Protein AF-A0A090Q437-F1 (afdb_monomer)

pLDDT: mean 87.54, std 10.31, range [45.28, 96.62]

Organism: NCBI:txid323273

Foldseek 3Di:
DPDPDDDDDDDDDDDDDAQDLADPDDDVVVVVCVVVPVPPDAAEADAFELVHPSVVSSVVRVCVRCVRYHYCNCVCNPPCVQAPDRRHGDPVVVVVVVVVVCVVVVD

Structure (mmCIF, N/CA/C/O backbone):
data_AF-A0A090Q437-F1
#
_entry.id   AF-A0A090Q437-F1
#
loop_
_atom_site.group_PDB
_atom_site.id
_atom_site.type_symbol
_atom_site.label_atom_id
_atom_site.label_alt_id
_atom_site.label_comp_id
_atom_site.label_asym_id
_atom_site.label_entity_id
_atom_site.label_seq_id
_atom_site.pdbx_PDB_ins_code
_atom_site.Cartn_x
_atom_site.Cartn_y
_atom_site.Cartn_z
_atom_site.occupancy
_atom_site.B_iso_or_equiv
_atom_site.auth_seq_id
_atom_site.auth_comp_id
_atom_site.auth_asym_id
_atom_site.auth_atom_id
_atom_site.pdbx_PDB_model_num
ATOM 1 N N . MET A 1 1 ? -10.197 -22.163 -17.794 1.00 45.28 1 MET A N 1
ATOM 2 C CA . MET A 1 1 ? -10.302 -20.847 -17.128 1.00 45.28 1 MET A CA 1
ATOM 3 C C . MET A 1 1 ? -9.103 -20.713 -16.203 1.00 45.28 1 MET A C 1
ATOM 5 O O . MET A 1 1 ? -8.914 -21.589 -15.373 1.00 45.28 1 MET A O 1
ATOM 9 N N . ALA A 1 2 ? -8.242 -19.720 -16.421 1.00 56.19 2 ALA A N 1
ATOM 10 C CA . ALA A 1 2 ? -7.003 -19.539 -15.666 1.00 56.19 2 ALA A CA 1
ATOM 11 C C . ALA A 1 2 ? -7.277 -18.711 -14.399 1.00 56.19 2 ALA A C 1
ATOM 13 O O . ALA A 1 2 ? -7.645 -17.551 -14.517 1.00 56.19 2 ALA A O 1
ATOM 14 N N . ASN A 1 3 ? -7.153 -19.321 -13.217 1.00 63.09 3 ASN A N 1
ATOM 15 C CA . ASN A 1 3 ? -6.905 -18.721 -11.890 1.00 63.09 3 ASN A CA 1
ATOM 16 C C . ASN A 1 3 ? -7.613 -17.396 -11.496 1.00 63.09 3 ASN A C 1
ATOM 18 O O . ASN A 1 3 ? -7.110 -16.684 -10.634 1.00 63.09 3 ASN A O 1
ATOM 22 N N . GLY A 1 4 ? -8.750 -17.033 -12.099 1.00 65.75 4 GLY A N 1
ATOM 23 C CA . GLY A 1 4 ? -9.499 -15.809 -11.774 1.00 65.75 4 GLY A CA 1
ATOM 24 C C . GLY A 1 4 ? -8.847 -14.485 -12.207 1.00 65.75 4 GLY A C 1
ATOM 25 O O . GLY A 1 4 ? -9.396 -13.429 -11.911 1.00 65.75 4 GLY A O 1
ATOM 26 N N . PHE A 1 5 ? -7.720 -14.511 -12.926 1.00 69.69 5 PHE A N 1
ATOM 27 C CA . PHE A 1 5 ? -7.021 -13.317 -13.413 1.00 69.69 5 PHE A CA 1
ATOM 28 C C . PHE A 1 5 ? -6.817 -13.395 -14.927 1.00 69.69 5 PHE A C 1
ATOM 30 O O . PHE A 1 5 ? -6.152 -14.301 -15.430 1.00 69.69 5 PHE A O 1
ATOM 37 N N . VAL A 1 6 ? -7.378 -12.426 -15.652 1.00 73.25 6 VAL A N 1
ATOM 38 C CA . VAL A 1 6 ? -7.153 -12.239 -17.090 1.00 73.25 6 VAL A CA 1
ATOM 39 C C . VAL A 1 6 ? -6.703 -10.793 -17.296 1.00 73.25 6 VAL A C 1
ATOM 41 O O . VAL A 1 6 ? -7.515 -9.885 -17.098 1.00 73.25 6 VAL A O 1
ATOM 44 N N . PRO A 1 7 ? -5.431 -10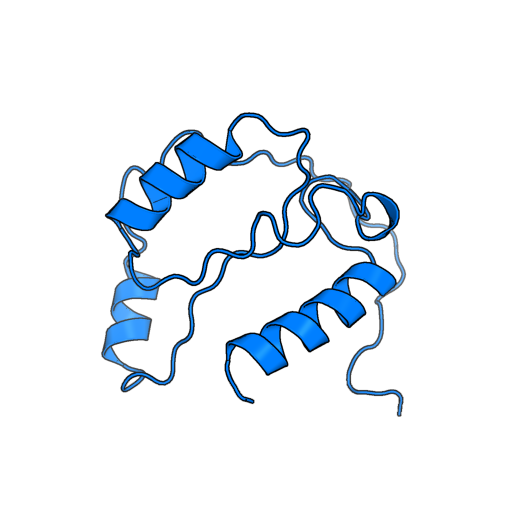.544 -17.659 1.00 69.62 7 PRO A N 1
ATOM 45 C CA . PRO A 1 7 ? -4.980 -9.192 -17.950 1.00 69.62 7 PRO A CA 1
ATOM 46 C C . PRO A 1 7 ? -5.761 -8.644 -19.149 1.00 69.62 7 PRO A C 1
ATOM 48 O O . PRO A 1 7 ? -5.950 -9.332 -20.154 1.00 69.62 7 PRO A O 1
ATOM 51 N N . ARG A 1 8 ? -6.236 -7.399 -19.046 1.00 68.75 8 ARG A N 1
ATOM 52 C CA . ARG A 1 8 ? -6.835 -6.705 -20.189 1.00 68.75 8 ARG A CA 1
ATOM 53 C C . ARG A 1 8 ? -5.723 -6.095 -21.031 1.00 68.75 8 ARG A C 1
ATOM 55 O O . ARG A 1 8 ? -4.876 -5.376 -20.512 1.00 68.75 8 ARG A O 1
ATOM 62 N N . TYR A 1 9 ? -5.758 -6.372 -22.326 1.00 68.56 9 TYR A N 1
ATOM 63 C CA . TYR A 1 9 ? -4.846 -5.794 -23.306 1.00 68.56 9 TYR A CA 1
ATOM 64 C C . TYR A 1 9 ? -5.538 -4.621 -24.010 1.00 68.56 9 TYR A C 1
ATOM 66 O O . TYR A 1 9 ? -6.727 -4.702 -24.316 1.00 68.56 9 TYR A O 1
ATOM 74 N N . GLY A 1 10 ? -4.814 -3.529 -24.254 1.00 70.50 10 GLY A N 1
ATOM 75 C CA . GLY A 1 10 ? -5.342 -2.336 -24.917 1.00 70.50 10 GLY A CA 1
ATOM 76 C C . GLY A 1 10 ? -4.443 -1.114 -24.733 1.00 70.50 10 GLY A C 1
ATOM 77 O O . GLY A 1 10 ? -3.420 -1.185 -24.056 1.00 70.50 10 GLY A O 1
ATOM 78 N N . ASN A 1 11 ? -4.841 0.011 -25.328 1.00 69.12 11 ASN A N 1
ATOM 79 C CA . ASN A 1 11 ? -4.175 1.298 -25.138 1.00 69.12 11 ASN A CA 1
ATOM 80 C C . ASN A 1 11 ? -4.827 2.024 -23.956 1.00 69.12 11 ASN A C 1
ATOM 82 O O . ASN A 1 11 ? -5.994 2.403 -24.041 1.00 69.12 11 ASN A O 1
ATOM 86 N N . SER A 1 12 ? -4.091 2.228 -22.866 1.00 67.38 12 SER A N 1
ATOM 87 C CA . SER A 1 12 ? -4.476 3.170 -21.814 1.00 67.38 12 SER A CA 1
ATOM 88 C C . SER A 1 12 ? -3.780 4.511 -22.042 1.00 67.38 12 SER A C 1
ATOM 90 O O . SER A 1 12 ? -2.666 4.573 -22.571 1.00 67.38 12 SER A O 1
ATOM 92 N N . GLN A 1 13 ? -4.423 5.608 -21.641 1.00 71.50 13 GLN A N 1
ATOM 93 C CA . GLN A 1 13 ? -3.685 6.853 -21.452 1.00 71.50 13 GLN A CA 1
ATOM 94 C C . GLN A 1 13 ? -2.772 6.667 -20.240 1.00 71.50 13 GLN A C 1
ATOM 96 O O . GLN A 1 13 ? -3.233 6.252 -19.177 1.00 71.50 13 GLN A O 1
ATOM 101 N N . ARG A 1 14 ? -1.473 6.945 -20.399 1.00 64.94 14 ARG A N 1
ATOM 102 C CA . ARG A 1 14 ? -0.550 6.981 -19.261 1.00 64.94 14 ARG A CA 1
ATOM 103 C C . ARG A 1 14 ? -0.903 8.182 -18.394 1.00 64.94 14 ARG A C 1
ATOM 105 O O . ARG A 1 14 ? -0.562 9.310 -18.734 1.00 64.94 14 ARG A O 1
ATOM 112 N N . THR A 1 15 ? -1.596 7.929 -17.295 1.00 65.44 15 THR A N 1
ATOM 113 C CA . THR A 1 15 ? -1.783 8.899 -16.221 1.00 65.44 15 THR A CA 1
ATOM 114 C C . THR A 1 15 ? -0.624 8.756 -15.249 1.00 65.44 15 THR A C 1
ATOM 116 O O . THR A 1 15 ? -0.406 7.674 -14.705 1.00 65.44 15 THR A O 1
ATOM 119 N N . PHE A 1 16 ? 0.124 9.834 -15.044 1.00 67.38 16 PHE A N 1
ATOM 120 C CA . PHE A 1 16 ? 1.133 9.899 -13.995 1.00 67.38 16 PHE A CA 1
ATOM 121 C C . PHE A 1 16 ? 0.459 10.427 -12.731 1.00 67.38 16 PHE A C 1
ATOM 123 O O . PHE A 1 16 ? -0.217 11.453 -12.776 1.00 67.38 16 PHE A O 1
ATOM 130 N N . GLY A 1 17 ? 0.598 9.689 -11.637 1.00 74.06 17 GLY A N 1
ATOM 131 C CA . GLY A 1 17 ? 0.129 10.082 -10.316 1.00 74.06 17 GLY A CA 1
ATOM 132 C C . GLY A 1 17 ? 1.259 9.902 -9.315 1.00 74.06 17 GLY A C 1
ATOM 133 O O . GLY A 1 17 ? 2.099 9.019 -9.486 1.00 74.06 17 GLY A O 1
ATOM 134 N N . GLU A 1 18 ? 1.271 10.749 -8.296 1.00 83.12 18 GLU A N 1
ATOM 135 C CA . GLU A 1 18 ? 2.217 10.699 -7.184 1.00 83.12 18 GLU A CA 1
ATOM 136 C C . GLU A 1 18 ? 1.442 10.478 -5.885 1.00 83.12 18 GLU A C 1
ATOM 138 O O . GLU A 1 18 ? 0.235 10.748 -5.811 1.00 83.12 18 GLU A O 1
ATOM 143 N N . LEU A 1 19 ? 2.122 9.974 -4.856 1.00 88.81 19 LEU A N 1
ATOM 144 C CA . LEU A 1 19 ? 1.529 9.934 -3.526 1.00 88.81 19 LEU A CA 1
ATOM 145 C C . LEU A 1 19 ? 1.287 11.370 -3.037 1.00 88.81 19 LEU A C 1
ATOM 147 O O . LEU A 1 19 ? 2.168 12.215 -3.194 1.00 88.81 19 LEU A O 1
ATOM 151 N N . PRO A 1 20 ? 0.123 11.661 -2.432 1.00 88.19 20 PRO A N 1
ATOM 152 C CA . PRO A 1 20 ? -0.121 12.969 -1.848 1.00 88.19 20 PRO A CA 1
ATOM 153 C C . PRO A 1 20 ? 0.742 13.169 -0.597 1.00 88.19 20 PRO A C 1
ATOM 155 O O . PRO A 1 20 ? 0.912 12.246 0.199 1.00 88.19 20 PRO A O 1
ATOM 158 N N . ASP A 1 21 ? 1.201 14.400 -0.374 1.00 85.00 21 ASP A N 1
ATOM 159 C CA . ASP A 1 21 ? 2.045 14.752 0.780 1.00 85.00 21 ASP A CA 1
ATOM 160 C C . ASP A 1 21 ? 1.335 14.565 2.125 1.00 85.00 21 ASP A C 1
ATOM 162 O O . ASP A 1 21 ? 1.955 14.257 3.145 1.00 85.00 21 ASP A O 1
ATOM 166 N N . PHE A 1 22 ? 0.015 14.765 2.154 1.00 86.50 22 PHE A N 1
ATOM 167 C CA . PHE A 1 22 ? -0.784 14.571 3.356 1.00 86.50 22 PHE A CA 1
ATOM 168 C C . PHE A 1 22 ? -2.254 14.296 3.043 1.00 86.50 22 PHE A C 1
ATOM 170 O O . PHE A 1 22 ? -2.794 14.691 2.011 1.00 86.50 22 PHE A O 1
ATOM 177 N N . ILE A 1 23 ? -2.922 13.656 3.999 1.00 88.19 23 ILE A N 1
ATOM 178 C CA . ILE A 1 23 ? -4.358 13.401 3.993 1.00 88.19 23 ILE A CA 1
ATOM 179 C C . ILE A 1 23 ? -5.013 14.416 4.933 1.00 88.19 23 ILE A C 1
ATOM 181 O O . ILE A 1 23 ? -4.866 14.334 6.158 1.00 88.19 23 ILE A O 1
ATOM 185 N N . SER A 1 24 ? -5.706 15.400 4.354 1.00 87.69 24 SER A N 1
ATOM 186 C CA . SER A 1 24 ? -6.348 16.496 5.094 1.00 87.69 24 SER A CA 1
ATOM 187 C C . SER A 1 24 ? -7.496 16.011 5.978 1.00 87.69 24 SER A C 1
ATOM 189 O O . SER A 1 24 ? -7.625 16.445 7.121 1.00 87.69 24 SER A O 1
ATOM 191 N N . GLN A 1 25 ? -8.297 15.083 5.462 1.00 89.94 25 GLN A N 1
ATOM 192 C CA . GLN A 1 25 ? -9.494 14.562 6.108 1.00 89.94 25 GLN A CA 1
ATOM 193 C C . GLN A 1 25 ? -9.648 13.067 5.818 1.00 89.94 25 GLN A C 1
ATOM 195 O O . GLN A 1 25 ? -9.248 12.610 4.741 1.00 89.94 25 GLN A O 1
ATOM 200 N N . PRO A 1 26 ? -10.204 12.289 6.759 1.00 88.88 26 PRO A N 1
ATOM 201 C CA . PRO A 1 26 ? -10.554 10.910 6.479 1.00 88.88 26 PRO A CA 1
ATOM 202 C C . PRO A 1 26 ? -11.680 10.854 5.433 1.00 88.88 26 PRO A C 1
ATOM 204 O O . PRO A 1 26 ? -12.417 11.812 5.219 1.00 88.88 26 PRO A O 1
ATOM 207 N N . ASN A 1 27 ? -11.795 9.715 4.768 1.00 92.50 27 ASN A N 1
ATOM 208 C CA . ASN A 1 27 ? -12.785 9.432 3.747 1.00 92.50 27 ASN A CA 1
ATOM 209 C C . ASN A 1 27 ? -14.066 8.962 4.450 1.00 92.50 27 ASN A C 1
ATOM 211 O O . ASN A 1 27 ? -14.064 7.931 5.130 1.00 92.50 27 ASN A O 1
ATOM 215 N N . GLU A 1 28 ? -15.130 9.754 4.343 1.00 93.31 28 GLU A N 1
ATOM 216 C CA . GLU A 1 28 ? -16.382 9.521 5.066 1.00 93.31 28 GLU A CA 1
ATOM 217 C C . GLU A 1 28 ? -17.057 8.219 4.620 1.00 93.31 28 GLU A C 1
ATOM 219 O O . GLU A 1 28 ? -17.547 7.464 5.463 1.00 93.31 28 GLU A O 1
ATOM 224 N N . GLU A 1 29 ? -16.983 7.889 3.330 1.00 93.31 29 GLU A N 1
ATOM 225 C CA . GLU A 1 29 ? -17.551 6.660 2.777 1.00 93.31 29 GLU A CA 1
ATOM 226 C C . GLU A 1 29 ? -16.843 5.413 3.324 1.00 93.31 29 GLU A C 1
ATOM 228 O O . GLU A 1 29 ? -17.476 4.409 3.645 1.00 93.31 29 GLU A O 1
ATOM 233 N N . LEU A 1 30 ? -15.524 5.471 3.499 1.00 91.81 30 LEU A N 1
ATOM 234 C CA . LEU A 1 30 ? -14.735 4.405 4.103 1.00 91.81 30 LEU A CA 1
ATOM 235 C C . LEU A 1 30 ? -15.074 4.234 5.584 1.00 91.81 30 LEU A C 1
ATOM 237 O O . LEU A 1 30 ? -15.175 3.102 6.064 1.00 91.81 30 LEU A O 1
ATOM 241 N N . ILE A 1 31 ? -15.293 5.331 6.312 1.00 89.56 31 ILE A N 1
ATOM 242 C CA . ILE A 1 31 ? -15.770 5.269 7.700 1.00 89.56 31 ILE A CA 1
ATOM 243 C C . ILE A 1 31 ? -17.141 4.585 7.757 1.00 89.56 31 ILE A C 1
ATOM 245 O O . ILE A 1 31 ? -17.370 3.746 8.632 1.00 89.56 31 ILE A O 1
ATOM 249 N N . GLU A 1 32 ? -18.049 4.916 6.841 1.00 91.44 32 GLU A N 1
ATOM 250 C CA . GLU A 1 32 ? -19.371 4.296 6.769 1.00 91.44 32 GLU A CA 1
ATOM 251 C C . GLU A 1 32 ? -19.287 2.804 6.418 1.00 91.44 32 GLU A C 1
ATOM 253 O O . GLU A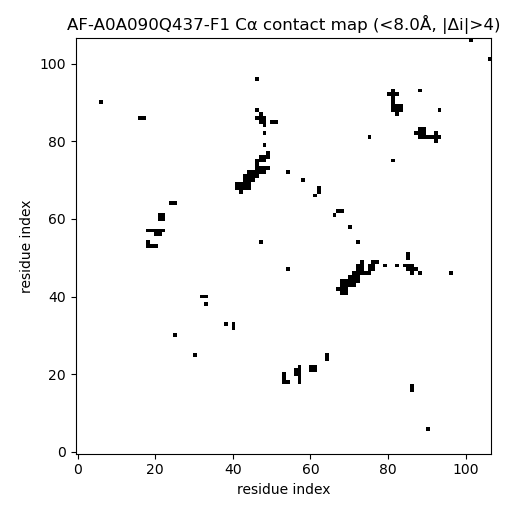 1 32 ? -19.866 1.973 7.121 1.00 91.44 32 GLU A O 1
ATOM 258 N N . MET A 1 33 ? -18.487 2.434 5.414 1.00 91.12 33 MET A N 1
ATOM 259 C CA . MET A 1 33 ? -18.232 1.031 5.078 1.00 91.12 33 MET A CA 1
ATOM 260 C C . MET A 1 33 ? -17.703 0.258 6.288 1.00 91.12 33 MET A C 1
ATOM 262 O O . MET A 1 33 ? -18.204 -0.827 6.587 1.00 91.12 33 MET A O 1
ATOM 266 N N . LYS A 1 34 ? -16.750 0.817 7.045 1.00 88.81 34 LYS A N 1
ATOM 267 C CA . LYS A 1 34 ? -16.229 0.176 8.264 1.00 88.81 34 LYS A CA 1
ATOM 268 C C . LYS A 1 34 ? -17.327 -0.107 9.290 1.00 88.81 34 LYS A C 1
ATOM 270 O O . LYS A 1 34 ? -17.336 -1.195 9.863 1.00 88.81 34 LYS A O 1
ATOM 275 N N . LYS A 1 35 ? -18.258 0.831 9.505 1.00 88.00 35 LYS A N 1
ATOM 276 C CA . LYS A 1 35 ? -19.385 0.652 10.442 1.00 88.00 35 LYS A CA 1
ATOM 277 C C . LYS A 1 35 ? -20.315 -0.485 10.017 1.00 88.00 35 LYS A C 1
ATOM 279 O O . LYS A 1 35 ? -20.801 -1.216 10.871 1.00 88.00 35 LYS A O 1
ATOM 284 N N . ASN A 1 36 ? -20.516 -0.655 8.712 1.00 89.44 36 ASN A N 1
ATOM 285 C CA . ASN A 1 36 ? -21.484 -1.607 8.163 1.00 89.44 36 ASN A CA 1
ATOM 286 C C . ASN A 1 36 ? -20.929 -3.025 7.941 1.00 89.44 36 ASN A C 1
ATOM 288 O O . ASN A 1 36 ? -21.693 -3.928 7.611 1.00 89.44 36 ASN A O 1
ATOM 292 N N . THR A 1 37 ? -19.619 -3.248 8.101 1.00 87.31 37 THR A N 1
ATOM 293 C CA . THR A 1 37 ? -18.967 -4.492 7.638 1.00 87.31 37 THR A CA 1
ATOM 294 C C . THR A 1 37 ? -18.583 -5.467 8.767 1.00 87.31 37 THR A C 1
ATOM 296 O O . THR A 1 37 ? -17.890 -6.443 8.504 1.00 87.31 37 THR A O 1
ATOM 299 N N . GLU A 1 38 ? -19.023 -5.257 10.017 1.00 77.06 38 GLU A N 1
ATOM 300 C CA . GLU A 1 38 ? -18.807 -6.175 11.166 1.00 77.06 38 GLU A CA 1
ATOM 301 C C . GLU A 1 38 ? -17.385 -6.794 11.235 1.00 77.06 38 GLU A C 1
ATOM 303 O O . GLU A 1 38 ? -17.220 -8.007 11.361 1.00 77.06 38 GLU A O 1
ATOM 308 N N . ASN A 1 39 ? -16.333 -5.975 11.112 1.00 69.00 39 ASN A N 1
ATOM 309 C CA . ASN A 1 39 ? -14.918 -6.402 11.113 1.00 69.00 39 ASN A CA 1
ATOM 310 C C . ASN A 1 39 ? -14.469 -7.314 9.947 1.00 69.00 39 ASN A C 1
ATOM 312 O O . ASN A 1 39 ? -13.395 -7.907 10.015 1.00 69.00 39 ASN A O 1
ATOM 316 N N . LYS A 1 40 ? -15.234 -7.405 8.853 1.00 83.44 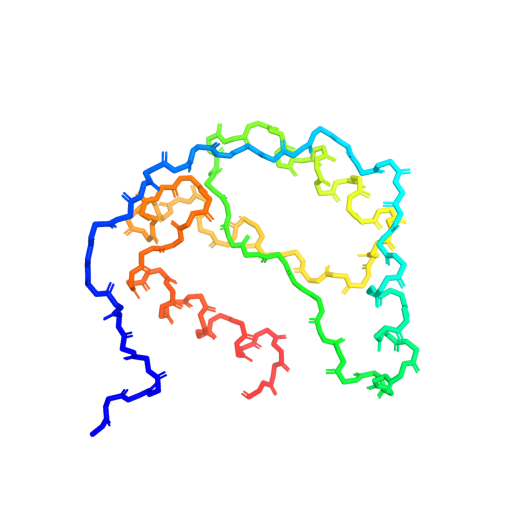40 LYS A N 1
ATOM 317 C CA . LYS 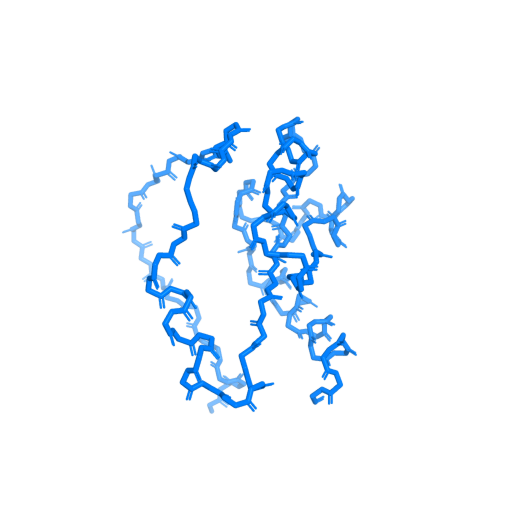A 1 40 ? -14.844 -8.140 7.630 1.00 83.44 40 LYS A CA 1
ATOM 318 C C . LYS A 1 40 ? -14.088 -7.276 6.614 1.00 83.44 40 LYS A C 1
ATOM 320 O O . LYS A 1 40 ? -13.672 -7.781 5.574 1.00 83.44 40 LYS A O 1
ATOM 325 N N . LEU A 1 41 ? -13.925 -5.979 6.887 1.00 90.44 41 LEU A N 1
ATOM 326 C CA . LEU A 1 41 ? -13.213 -5.057 6.007 1.00 90.44 41 LEU A CA 1
ATOM 327 C C . LEU A 1 41 ? -11.729 -5.021 6.373 1.00 90.44 41 LEU A C 1
ATOM 329 O O . LEU A 1 41 ? -11.365 -4.623 7.477 1.00 90.44 41 LEU A O 1
ATOM 333 N N . VAL A 1 42 ? -10.883 -5.401 5.420 1.00 91.50 42 VAL A N 1
ATOM 334 C CA . VAL A 1 42 ? -9.427 -5.332 5.547 1.00 91.50 42 VAL A CA 1
ATOM 335 C C . VAL A 1 42 ? -8.914 -4.154 4.736 1.00 91.50 42 VAL A C 1
ATOM 337 O O . VAL A 1 42 ? -9.148 -4.081 3.530 1.00 91.50 42 VAL A O 1
ATOM 340 N N . LEU A 1 43 ? -8.173 -3.262 5.391 1.00 93.75 43 LEU A N 1
ATOM 341 C CA . LEU A 1 43 ? -7.455 -2.175 4.733 1.00 93.75 43 LEU A CA 1
ATOM 342 C C . LEU A 1 43 ? -5.982 -2.545 4.608 1.00 93.75 43 LEU A C 1
ATOM 344 O O . LEU A 1 43 ? -5.379 -3.047 5.557 1.00 93.75 43 LEU A O 1
ATOM 348 N N . PHE A 1 44 ? -5.407 -2.312 3.434 1.00 95.44 44 PHE A N 1
ATOM 349 C CA . PHE A 1 44 ? -3.988 -2.519 3.184 1.00 95.44 44 PHE A CA 1
ATOM 350 C C . PHE A 1 44 ? -3.475 -1.526 2.141 1.00 95.44 44 PHE A C 1
ATOM 352 O O . PHE A 1 44 ? -4.234 -1.060 1.290 1.00 95.44 44 PHE A O 1
ATOM 359 N N . THR A 1 45 ? -2.175 -1.241 2.170 1.00 95.31 45 THR A N 1
ATOM 360 C CA . THR A 1 45 ? -1.494 -0.538 1.075 1.00 95.31 45 THR A CA 1
ATOM 361 C C . THR A 1 45 ? -0.863 -1.542 0.120 1.00 95.31 45 THR A C 1
ATOM 363 O O . THR A 1 45 ? -0.323 -2.561 0.544 1.00 95.31 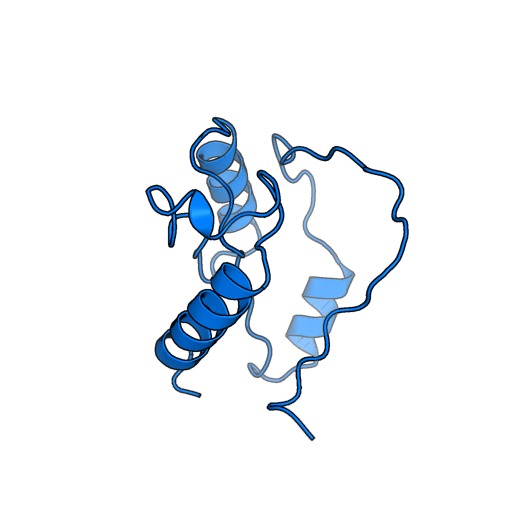45 THR A O 1
ATOM 366 N N . ALA A 1 46 ? -0.947 -1.283 -1.184 1.00 94.75 46 ALA A N 1
ATOM 367 C CA . ALA A 1 46 ? -0.202 -2.055 -2.174 1.00 94.75 46 ALA A CA 1
ATOM 368 C C . ALA A 1 46 ? 1.283 -1.632 -2.178 1.00 94.75 46 ALA A C 1
ATOM 370 O O . ALA A 1 46 ? 1.594 -0.520 -1.736 1.00 94.75 46 ALA A O 1
ATOM 371 N N . PRO A 1 47 ? 2.203 -2.476 -2.685 1.00 95.94 47 PRO A N 1
ATOM 372 C CA . PRO A 1 47 ? 3.601 -2.105 -2.833 1.00 95.94 47 PRO A CA 1
ATOM 373 C C . PRO A 1 47 ? 3.727 -0.890 -3.746 1.00 95.94 47 PRO A C 1
ATOM 375 O O . PRO A 1 47 ? 3.068 -0.814 -4.782 1.00 95.94 47 PRO A O 1
ATOM 378 N N . TYR A 1 48 ? 4.604 0.031 -3.369 1.00 94.69 48 TYR A N 1
ATOM 379 C CA . TYR A 1 48 ? 4.880 1.253 -4.113 1.00 94.69 48 TYR A CA 1
ATOM 380 C C . TYR A 1 48 ? 6.392 1.421 -4.211 1.00 94.69 48 TYR A C 1
ATOM 382 O O . TYR A 1 48 ? 7.103 1.136 -3.243 1.00 94.69 48 TYR A O 1
ATOM 390 N N . CYS A 1 49 ? 6.898 1.835 -5.371 1.00 89.50 49 CYS A N 1
ATOM 391 C CA . CYS A 1 49 ? 8.326 1.745 -5.647 1.00 89.50 49 CYS A CA 1
ATOM 392 C C . CYS A 1 49 ? 9.179 2.571 -4.673 1.00 89.50 49 CYS A C 1
ATOM 394 O O . CYS A 1 49 ? 8.840 3.695 -4.314 1.00 89.50 49 CYS A O 1
ATOM 396 N N . SER A 1 50 ? 10.345 2.045 -4.298 1.00 91.75 50 SER A N 1
ATOM 397 C CA . SER A 1 50 ? 11.230 2.647 -3.289 1.00 91.75 50 SER A CA 1
ATOM 398 C C . SER A 1 50 ? 11.863 3.983 -3.677 1.00 91.75 50 SER A C 1
ATOM 400 O O . SER A 1 50 ? 12.453 4.649 -2.829 1.00 91.75 50 SER A O 1
ATOM 402 N N . LYS A 1 51 ? 11.731 4.388 -4.945 1.00 87.81 51 LYS A N 1
ATOM 403 C CA . LYS A 1 51 ? 12.277 5.647 -5.467 1.00 87.81 51 LYS A CA 1
ATOM 404 C C . LYS A 1 51 ? 11.472 6.873 -5.043 1.00 87.81 51 LYS A C 1
ATOM 406 O O . LYS A 1 51 ? 12.008 7.974 -5.096 1.00 87.81 51 LYS A O 1
ATOM 411 N N . ASP A 1 52 ? 10.214 6.692 -4.655 1.00 86.75 52 ASP A N 1
ATOM 412 C CA . ASP A 1 52 ? 9.379 7.790 -4.184 1.00 86.75 52 ASP A CA 1
ATOM 413 C C . ASP A 1 52 ? 9.712 8.113 -2.725 1.00 86.75 52 ASP A C 1
ATOM 415 O O . ASP A 1 52 ? 9.588 7.279 -1.820 1.00 86.75 52 ASP A O 1
ATOM 419 N N . THR A 1 53 ? 10.177 9.337 -2.501 1.00 86.81 53 THR A N 1
ATOM 420 C CA . THR A 1 53 ? 10.606 9.814 -1.186 1.00 86.81 53 THR A CA 1
ATOM 421 C C . THR A 1 53 ? 9.434 10.128 -0.258 1.00 86.81 53 THR A C 1
ATOM 423 O O . THR A 1 53 ? 9.625 10.142 0.957 1.00 86.81 53 THR A O 1
ATOM 426 N N . ASN A 1 54 ? 8.226 10.320 -0.798 1.00 91.94 54 ASN A N 1
ATOM 427 C CA . ASN A 1 54 ? 7.033 10.722 -0.053 1.00 91.94 54 ASN A CA 1
ATOM 428 C C . ASN A 1 54 ? 6.364 9.560 0.698 1.00 91.94 54 ASN A C 1
ATOM 430 O O . ASN A 1 54 ? 5.513 9.760 1.559 1.00 91.94 54 ASN A O 1
ATOM 434 N N . ARG A 1 55 ? 6.772 8.312 0.434 1.00 92.88 55 ARG A N 1
ATOM 435 C CA . ARG A 1 55 ? 6.178 7.105 1.043 1.00 92.88 55 ARG A CA 1
ATOM 436 C C . ARG A 1 55 ? 6.093 7.178 2.565 1.00 92.88 55 ARG A C 1
ATOM 438 O O . ARG A 1 55 ? 5.088 6.783 3.150 1.00 92.88 55 ARG A O 1
ATOM 445 N N . LYS A 1 56 ? 7.149 7.673 3.219 1.00 92.12 56 LYS A N 1
ATOM 446 C CA . LYS A 1 56 ? 7.209 7.755 4.687 1.00 92.12 56 LYS A CA 1
ATOM 447 C C . LYS A 1 56 ? 6.209 8.766 5.239 1.00 92.12 56 LYS A C 1
ATOM 449 O O . LYS A 1 56 ? 5.508 8.451 6.202 1.00 92.12 56 LYS A O 1
ATOM 454 N N . ASP A 1 57 ? 6.137 9.943 4.632 1.00 93.31 57 ASP A N 1
ATOM 455 C CA . ASP A 1 57 ? 5.254 11.019 5.079 1.00 93.31 57 ASP A CA 1
ATOM 456 C C . ASP A 1 57 ? 3.792 10.694 4.768 1.00 93.31 57 ASP A C 1
ATOM 458 O O . ASP A 1 57 ? 2.940 10.788 5.660 1.00 93.31 57 ASP A O 1
ATOM 462 N N . PHE A 1 58 ? 3.525 10.144 3.581 1.00 93.56 58 PHE A N 1
ATOM 463 C CA . PHE A 1 58 ? 2.225 9.586 3.229 1.00 93.56 58 PHE A CA 1
ATOM 464 C C . PHE A 1 58 ? 1.775 8.517 4.233 1.00 93.56 58 PHE A C 1
ATOM 466 O O . PHE A 1 58 ? 0.689 8.629 4.803 1.00 93.56 58 PHE A O 1
ATOM 473 N N . MET A 1 59 ? 2.611 7.512 4.528 1.00 94.31 59 MET A N 1
ATOM 474 C CA . MET A 1 59 ? 2.250 6.452 5.478 1.00 94.31 59 MET A CA 1
ATOM 475 C C . MET A 1 59 ? 2.042 6.982 6.897 1.00 94.31 59 MET A C 1
ATOM 477 O O . MET A 1 59 ? 1.145 6.520 7.602 1.00 94.31 59 MET A O 1
ATOM 481 N N . LYS A 1 60 ? 2.826 7.976 7.325 1.00 93.62 60 LYS A N 1
ATOM 482 C CA . LYS A 1 60 ? 2.621 8.651 8.612 1.00 93.62 60 LYS A CA 1
ATOM 483 C C . LYS A 1 60 ? 1.262 9.355 8.659 1.00 93.62 60 LYS A C 1
ATOM 485 O O . LYS A 1 60 ? 0.571 9.265 9.674 1.00 93.62 60 LYS A O 1
ATOM 490 N N . SER A 1 61 ? 0.872 10.036 7.580 1.00 94.00 61 SER A N 1
ATOM 491 C CA . SER A 1 61 ? -0.433 10.694 7.468 1.00 94.00 61 SER A CA 1
ATOM 492 C C . SER A 1 61 ? -1.582 9.680 7.423 1.00 94.00 61 SER A C 1
ATOM 494 O O . SER A 1 61 ? -2.554 9.821 8.164 1.00 94.00 61 SER A O 1
ATOM 496 N N . LEU A 1 62 ? -1.437 8.607 6.641 1.00 94.00 62 LEU A N 1
ATOM 497 C CA . LEU A 1 62 ? -2.416 7.526 6.527 1.00 94.00 62 LEU A CA 1
ATOM 498 C C . LEU A 1 62 ? -2.653 6.826 7.867 1.00 94.00 62 LEU A C 1
ATOM 500 O O . LEU A 1 62 ? -3.801 6.682 8.279 1.00 94.00 62 LEU A O 1
ATOM 504 N N . ASN A 1 63 ? -1.587 6.480 8.592 1.00 93.81 63 ASN A N 1
ATOM 505 C CA . ASN A 1 63 ? -1.680 5.802 9.888 1.00 93.81 63 ASN A CA 1
ATOM 506 C C . ASN A 1 63 ? -2.364 6.649 10.971 1.00 93.81 63 ASN A C 1
ATOM 508 O O . ASN A 1 63 ? -2.887 6.096 11.934 1.00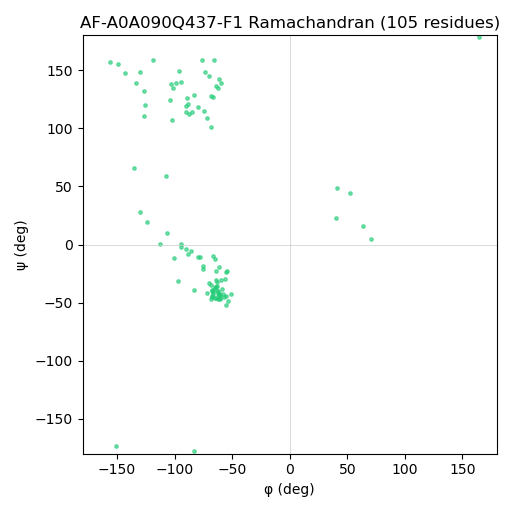 93.81 63 ASN A O 1
ATOM 512 N N . LYS A 1 64 ? -2.383 7.982 10.832 1.00 93.69 64 LYS A N 1
ATOM 513 C CA . LYS A 1 64 ? -3.128 8.860 11.746 1.00 93.69 64 LYS A CA 1
ATOM 514 C C . LYS A 1 64 ? -4.643 8.681 11.602 1.00 93.69 64 LYS A C 1
ATOM 516 O O . LYS A 1 64 ? -5.356 8.799 12.594 1.00 93.69 64 LYS A O 1
ATOM 521 N N . HIS A 1 65 ? -5.121 8.417 10.385 1.00 91.81 65 HIS A N 1
ATOM 522 C CA . HIS A 1 65 ? -6.550 8.288 10.074 1.00 91.81 65 HIS A CA 1
ATOM 523 C C . HIS A 1 65 ? -7.027 6.829 10.046 1.00 91.81 65 HIS A C 1
ATOM 525 O O . HIS A 1 65 ? -8.172 6.562 10.402 1.00 91.81 65 HIS A O 1
ATOM 531 N N . TYR A 1 66 ? -6.152 5.892 9.667 1.00 92.56 66 TYR A N 1
ATOM 532 C CA . TYR A 1 66 ? -6.451 4.460 9.525 1.00 92.56 66 TYR A CA 1
ATOM 533 C C . TYR A 1 66 ? -5.343 3.593 10.143 1.00 92.56 66 TYR A C 1
ATOM 535 O O . TYR A 1 66 ? -4.624 2.892 9.423 1.00 92.56 66 TYR A O 1
ATOM 543 N N . PRO A 1 67 ? -5.156 3.637 11.474 1.00 93.00 67 PRO A N 1
ATOM 544 C CA . PRO A 1 67 ? -4.100 2.881 12.151 1.00 93.00 67 PRO A CA 1
ATOM 545 C C . PRO A 1 67 ? -4.233 1.358 11.989 1.00 93.00 67 PRO A C 1
ATOM 547 O O . PRO A 1 67 ? -3.259 0.635 12.176 1.00 93.00 67 PRO A O 1
ATOM 550 N N . GLU A 1 68 ? -5.420 0.858 11.639 1.00 91.75 68 GLU A N 1
ATOM 551 C CA . GLU A 1 68 ? -5.671 -0.557 11.358 1.00 91.75 68 GLU A CA 1
ATOM 552 C C . GLU A 1 68 ? -5.195 -1.025 9.974 1.00 91.75 68 GLU A C 1
ATOM 554 O O . GLU A 1 68 ? -5.206 -2.225 9.703 1.00 91.75 68 GLU A O 1
ATOM 559 N N . SER A 1 69 ? -4.813 -0.104 9.083 1.00 93.75 69 SER A N 1
ATOM 560 C CA . SER A 1 69 ? -4.387 -0.459 7.731 1.00 93.75 69 SER A CA 1
ATOM 561 C C . SER A 1 69 ? -3.074 -1.239 7.753 1.00 93.75 69 SER A C 1
ATOM 563 O O . SER A 1 69 ? -2.056 -0.782 8.275 1.00 93.75 69 SER A O 1
ATOM 565 N N . LEU A 1 70 ? -3.065 -2.404 7.110 1.00 95.44 70 LEU A N 1
ATOM 566 C CA . LEU A 1 70 ? -1.863 -3.203 6.929 1.00 95.44 70 LEU A CA 1
ATOM 567 C C . LEU A 1 70 ? -0.935 -2.528 5.910 1.00 95.44 70 LEU A C 1
ATOM 569 O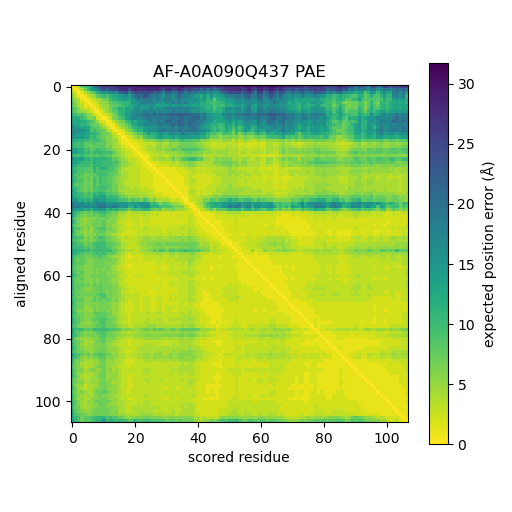 O . LEU A 1 70 ? -1.198 -2.522 4.707 1.00 95.44 70 LEU A O 1
ATOM 573 N N . ASN A 1 71 ? 0.181 -1.981 6.386 1.00 95.75 71 ASN A N 1
ATOM 574 C CA . ASN A 1 71 ? 1.188 -1.408 5.504 1.00 95.75 71 ASN A CA 1
ATOM 575 C C . ASN A 1 71 ? 1.988 -2.515 4.792 1.00 95.75 71 ASN A C 1
ATOM 577 O O . ASN A 1 71 ? 2.712 -3.264 5.448 1.00 95.75 71 ASN A O 1
ATOM 581 N N . LEU A 1 72 ? 1.873 -2.604 3.464 1.00 96.62 72 LEU A N 1
ATOM 582 C CA . LEU A 1 72 ? 2.704 -3.472 2.610 1.00 96.62 72 LEU A CA 1
ATOM 583 C C . LEU A 1 72 ? 3.404 -2.671 1.508 1.00 96.62 72 LEU A C 1
ATOM 585 O O . LEU A 1 72 ? 3.838 -3.236 0.501 1.00 96.62 72 LEU A O 1
ATOM 589 N N . MET A 1 73 ? 3.512 -1.355 1.694 1.00 95.19 73 MET A N 1
ATOM 590 C CA . MET A 1 73 ? 4.079 -0.456 0.701 1.00 95.19 73 MET A CA 1
ATOM 591 C C . MET A 1 73 ? 5.533 -0.813 0.364 1.00 95.19 73 MET A C 1
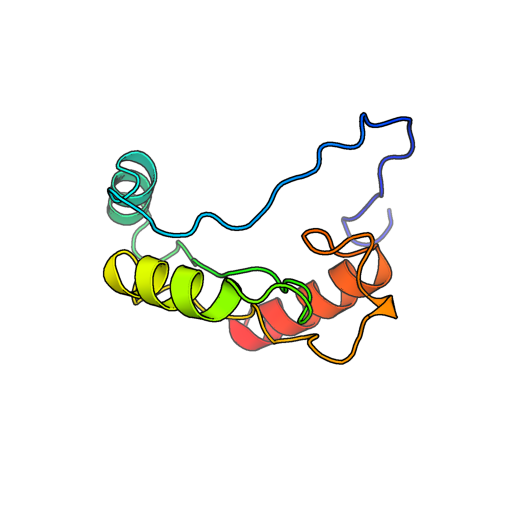ATOM 593 O O . MET A 1 73 ? 5.956 -0.596 -0.769 1.00 95.19 73 MET A O 1
ATOM 597 N N . ASP A 1 74 ? 6.275 -1.375 1.320 1.00 95.56 74 ASP A N 1
ATOM 598 C CA . ASP A 1 74 ? 7.697 -1.741 1.252 1.00 95.56 74 ASP A CA 1
ATOM 599 C C . ASP A 1 74 ? 7.981 -3.189 0.861 1.00 95.56 74 ASP A C 1
ATOM 601 O O . ASP A 1 74 ? 9.141 -3.579 0.714 1.00 95.56 74 ASP A O 1
ATOM 605 N N . ALA A 1 75 ? 6.938 -3.986 0.617 1.00 95.75 75 ALA A N 1
ATOM 606 C CA . ALA A 1 75 ? 7.074 -5.419 0.391 1.00 95.75 75 ALA A CA 1
ATOM 607 C C . ALA A 1 75 ? 8.042 -5.784 -0.753 1.00 95.75 75 ALA A C 1
ATOM 609 O O . ALA A 1 75 ? 8.575 -6.896 -0.759 1.00 95.75 75 ALA A O 1
ATOM 610 N N . PHE A 1 76 ? 8.268 -4.869 -1.707 1.00 96.62 76 PHE A N 1
ATOM 611 C CA . PHE A 1 76 ? 9.047 -5.068 -2.931 1.00 96.62 76 PHE A CA 1
ATOM 612 C C . PHE A 1 76 ? 10.118 -3.989 -3.191 1.00 96.62 76 PHE A C 1
ATOM 614 O O . PHE A 1 76 ? 10.486 -3.787 -4.347 1.00 96.62 76 PHE A O 1
ATOM 621 N N . ASP A 1 77 ? 10.667 -3.332 -2.162 1.00 93.31 77 ASP A N 1
ATOM 622 C CA . ASP A 1 77 ? 11.630 -2.215 -2.314 1.00 93.31 77 ASP A CA 1
ATOM 623 C C . ASP A 1 77 ? 12.872 -2.525 -3.174 1.00 93.31 77 ASP A C 1
ATOM 625 O O . ASP A 1 77 ? 13.454 -1.618 -3.773 1.00 93.31 77 ASP A O 1
ATOM 629 N N . GLU A 1 78 ? 13.221 -3.804 -3.312 1.00 89.81 78 GLU A N 1
ATOM 630 C CA . GLU A 1 78 ? 14.350 -4.295 -4.114 1.00 89.81 78 GLU A CA 1
ATOM 631 C C . GLU A 1 78 ? 13.915 -5.106 -5.349 1.00 89.81 78 GLU A C 1
ATOM 633 O O . GLU A 1 78 ? 14.741 -5.593 -6.120 1.00 89.81 78 GLU A O 1
ATOM 638 N N . LYS A 1 79 ? 12.606 -5.267 -5.575 1.00 94.25 79 LYS A N 1
ATOM 639 C CA . LYS A 1 79 ? 12.044 -6.111 -6.640 1.00 94.25 79 LYS A CA 1
ATOM 640 C C . LYS A 1 79 ? 11.456 -5.266 -7.761 1.00 94.25 79 LYS A C 1
ATOM 642 O O . LYS A 1 79 ? 10.284 -5.382 -8.098 1.00 94.25 79 LYS A O 1
ATOM 647 N N . THR A 1 80 ? 12.286 -4.421 -8.367 1.00 91.19 80 THR A N 1
ATOM 648 C CA . THR A 1 80 ? 11.864 -3.495 -9.436 1.00 91.19 80 THR A CA 1
ATOM 649 C C . THR A 1 80 ? 11.204 -4.200 -10.627 1.00 91.19 80 THR A C 1
ATOM 651 O O . THR A 1 80 ? 10.309 -3.632 -11.242 1.00 91.19 80 THR A O 1
ATOM 654 N N . HIS A 1 81 ? 11.575 -5.454 -10.908 1.00 94.50 81 HIS A N 1
ATOM 655 C CA . HIS A 1 81 ? 10.968 -6.285 -11.953 1.00 94.50 81 HIS A CA 1
ATOM 656 C C . HIS A 1 81 ? 9.495 -6.646 -11.701 1.00 94.50 81 HIS A C 1
ATOM 658 O O . HIS A 1 81 ? 8.843 -7.116 -12.622 1.00 94.50 81 HIS A O 1
ATOM 664 N N . PHE A 1 82 ? 8.949 -6.426 -10.501 1.00 95.56 82 PHE A N 1
ATOM 665 C CA . PHE A 1 82 ? 7.527 -6.628 -10.195 1.00 95.56 82 PHE A CA 1
ATOM 666 C C . PHE A 1 82 ? 6.644 -5.419 -10.522 1.00 95.56 82 PHE A C 1
ATOM 668 O O . PHE A 1 82 ? 5.420 -5.510 -10.426 1.00 95.56 82 PHE A O 1
ATOM 675 N N . PHE A 1 83 ? 7.235 -4.296 -10.922 1.00 92.75 83 PHE A N 1
ATOM 676 C CA . PHE A 1 83 ? 6.528 -3.049 -11.181 1.00 92.75 83 PHE A CA 1
ATOM 677 C C . PHE A 1 83 ? 6.366 -2.806 -12.686 1.00 92.75 83 PHE A C 1
ATOM 679 O O . PHE A 1 83 ? 7.283 -3.037 -13.472 1.00 92.75 83 PHE A O 1
ATOM 686 N N . ALA A 1 84 ? 5.182 -2.350 -13.092 1.00 90.69 84 ALA A N 1
ATOM 687 C CA . ALA A 1 84 ? 4.943 -1.778 -14.416 1.00 90.69 84 ALA A CA 1
ATOM 688 C C . ALA A 1 84 ? 5.356 -0.296 -14.441 1.00 90.69 84 ALA A C 1
ATOM 690 O O . ALA A 1 84 ? 5.956 0.172 -15.408 1.00 90.69 84 ALA A O 1
ATOM 691 N N . ASP A 1 85 ? 5.076 0.414 -13.347 1.00 89.50 85 ASP A N 1
ATOM 692 C CA . ASP A 1 85 ? 5.541 1.764 -13.036 1.00 89.50 85 ASP A CA 1
ATOM 693 C C . ASP A 1 85 ? 5.639 1.933 -11.505 1.00 89.50 85 ASP A C 1
ATOM 695 O O . ASP A 1 85 ? 5.503 0.959 -10.767 1.00 89.50 85 ASP A O 1
ATOM 699 N N . CYS A 1 86 ? 5.913 3.141 -10.999 1.00 87.56 86 CYS A N 1
ATOM 700 C CA . CYS A 1 86 ? 6.132 3.310 -9.560 1.00 87.56 86 CYS A CA 1
ATOM 701 C C . CYS A 1 86 ? 4.899 2.983 -8.693 1.00 87.56 86 CYS A C 1
ATOM 703 O O . CYS A 1 86 ? 5.066 2.506 -7.569 1.00 87.56 86 CYS A O 1
ATOM 705 N N . GLY A 1 87 ? 3.689 3.202 -9.221 1.00 89.00 87 GLY A N 1
ATOM 706 C CA . GLY A 1 87 ? 2.422 2.998 -8.517 1.00 89.00 87 GLY A CA 1
ATOM 707 C C . GLY A 1 87 ? 1.697 1.696 -8.866 1.00 89.00 87 GLY A C 1
ATOM 708 O O . GLY A 1 87 ? 0.759 1.322 -8.164 1.00 89.00 87 GLY A O 1
ATOM 709 N N . HIS A 1 88 ? 2.120 0.985 -9.915 1.00 90.44 88 HIS A N 1
ATOM 710 C CA . HIS A 1 88 ? 1.440 -0.214 -10.400 1.00 90.44 88 HIS A CA 1
ATOM 711 C C . HIS A 1 88 ? 2.370 -1.421 -10.510 1.00 90.44 88 HIS A C 1
ATOM 713 O O . HIS A 1 88 ? 3.432 -1.378 -11.135 1.00 90.44 88 HIS A O 1
ATOM 719 N N . LEU A 1 89 ? 1.910 -2.554 -9.978 1.00 92.75 89 LEU A N 1
ATOM 720 C CA . LEU A 1 89 ? 2.531 -3.855 -10.208 1.00 92.75 89 LEU A CA 1
ATOM 721 C C . LEU A 1 89 ? 2.245 -4.356 -11.627 1.00 92.75 89 LEU A C 1
ATOM 723 O O . LEU A 1 89 ? 1.173 -4.122 -12.186 1.00 92.75 89 LEU A O 1
ATOM 727 N N . ASN A 1 90 ? 3.189 -5.102 -12.194 1.00 91.06 90 ASN A N 1
ATOM 728 C CA . ASN A 1 90 ? 2.943 -5.885 -13.401 1.00 91.06 90 ASN A CA 1
ATOM 729 C C . ASN A 1 90 ? 2.288 -7.238 -13.056 1.00 91.06 90 ASN A C 1
ATOM 731 O O . ASN A 1 90 ? 1.997 -7.530 -11.896 1.00 91.06 90 ASN A O 1
ATOM 735 N N . ALA A 1 91 ? 2.045 -8.084 -14.062 1.00 91.12 91 ALA A N 1
ATOM 736 C CA . ALA A 1 91 ? 1.388 -9.378 -13.859 1.00 91.12 91 ALA A CA 1
ATOM 737 C C . ALA A 1 91 ? 2.145 -10.304 -12.886 1.00 91.12 91 ALA A C 1
ATOM 739 O O . ALA A 1 91 ? 1.521 -10.987 -12.073 1.00 91.12 91 ALA A O 1
ATOM 740 N N . GLU A 1 92 ? 3.478 -10.313 -12.943 1.00 93.69 92 GLU A N 1
ATOM 741 C CA . GLU A 1 92 ? 4.315 -11.104 -12.039 1.00 93.69 92 GLU A CA 1
ATOM 742 C C . GLU A 1 92 ? 4.235 -10.567 -10.604 1.00 93.69 92 GLU A C 1
ATOM 744 O O . GLU A 1 92 ? 3.973 -11.323 -9.664 1.00 93.69 92 GLU A O 1
ATOM 749 N N . GLY A 1 93 ? 4.368 -9.247 -10.446 1.00 94.88 93 GLY A N 1
ATOM 750 C CA . GLY A 1 93 ? 4.253 -8.562 -9.166 1.00 94.88 93 GLY A CA 1
ATOM 751 C C . GLY A 1 93 ? 2.887 -8.741 -8.518 1.00 94.88 93 GLY A C 1
ATOM 752 O O . GLY A 1 93 ? 2.814 -9.038 -7.328 1.00 94.88 93 GLY A O 1
ATOM 753 N N . ALA A 1 94 ? 1.804 -8.636 -9.292 1.00 93.50 94 ALA A N 1
ATOM 754 C CA . ALA A 1 94 ? 0.446 -8.859 -8.809 1.00 93.50 94 ALA A CA 1
ATOM 755 C C . ALA A 1 94 ? 0.273 -10.291 -8.282 1.00 93.50 94 ALA A C 1
ATOM 757 O O . ALA A 1 94 ? -0.204 -10.478 -7.165 1.00 93.50 94 ALA A O 1
ATOM 758 N N . ALA A 1 95 ? 0.747 -11.301 -9.020 1.00 92.94 95 ALA A N 1
ATOM 759 C CA . ALA A 1 95 ? 0.688 -12.692 -8.573 1.00 92.94 95 ALA A CA 1
ATOM 760 C C . ALA A 1 95 ? 1.514 -12.937 -7.294 1.00 92.94 95 ALA A C 1
ATOM 762 O O . ALA A 1 95 ? 1.078 -13.667 -6.398 1.00 92.94 95 ALA A O 1
ATOM 763 N N . ALA A 1 96 ? 2.698 -12.327 -7.185 1.00 96.00 96 ALA A N 1
ATOM 764 C CA . ALA A 1 96 ? 3.527 -12.399 -5.985 1.00 96.00 96 ALA A CA 1
ATOM 765 C C . ALA A 1 96 ? 2.868 -11.693 -4.788 1.00 96.00 96 ALA A C 1
ATOM 767 O O . ALA A 1 96 ? 2.858 -12.232 -3.678 1.00 96.00 96 ALA A O 1
ATOM 768 N N . PHE A 1 97 ? 2.279 -10.518 -5.014 1.00 96.06 97 PHE A N 1
ATOM 769 C CA . PHE A 1 97 ? 1.613 -9.738 -3.978 1.00 96.06 97 PHE A CA 1
ATOM 770 C C . PHE A 1 97 ? 0.346 -10.425 -3.472 1.00 96.06 97 PHE A C 1
ATOM 772 O O . PHE A 1 97 ? 0.142 -10.488 -2.265 1.00 96.06 97 PHE A O 1
ATOM 779 N N . THR A 1 98 ? -0.453 -11.041 -4.349 1.00 94.31 98 THR A N 1
ATOM 780 C CA . THR A 1 98 ? -1.616 -11.840 -3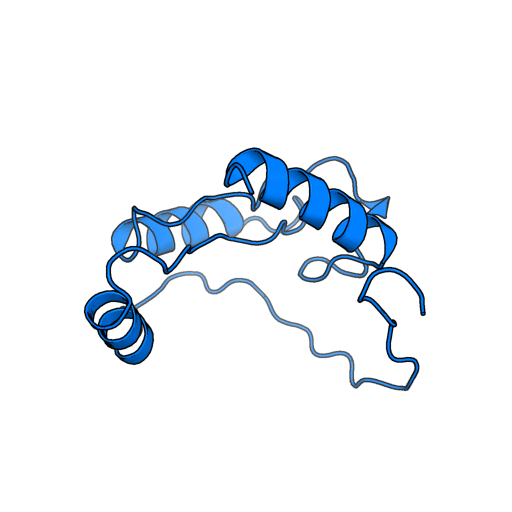.936 1.00 94.31 98 THR A CA 1
ATOM 781 C C . THR A 1 98 ? -1.213 -12.965 -2.983 1.00 94.31 98 THR A C 1
ATOM 783 O O . THR A 1 98 ? -1.840 -13.131 -1.940 1.00 94.31 98 THR A O 1
ATOM 786 N N . LYS A 1 99 ? -0.130 -13.702 -3.274 1.00 94.88 99 LYS A N 1
ATOM 787 C CA . LYS A 1 99 ? 0.381 -14.751 -2.368 1.00 94.88 99 LYS A CA 1
ATOM 788 C C . LYS A 1 99 ? 0.807 -14.182 -1.013 1.00 94.88 99 LYS A C 1
ATOM 790 O O . LYS A 1 99 ? 0.535 -14.790 0.021 1.00 94.88 99 LYS A O 1
ATOM 795 N N . LEU A 1 100 ? 1.474 -13.025 -1.013 1.00 96.31 100 LEU A N 1
ATOM 796 C CA . LEU A 1 100 ? 1.862 -12.332 0.216 1.00 96.31 100 LEU A CA 1
ATOM 797 C C . LEU A 1 100 ? 0.633 -11.912 1.028 1.00 96.31 100 LEU A C 1
ATOM 799 O O . LEU A 1 100 ? 0.601 -12.146 2.234 1.00 96.31 100 LEU A O 1
ATOM 803 N N . LEU A 1 101 ? -0.365 -11.318 0.375 1.00 94.94 101 LEU A N 1
ATOM 804 C CA . LEU A 1 101 ? -1.577 -10.818 1.012 1.00 94.94 101 LEU A CA 1
ATOM 805 C C . LEU A 1 101 ? -2.394 -11.957 1.630 1.00 94.94 101 LEU A C 1
ATOM 807 O O . LEU A 1 101 ? -2.744 -11.867 2.800 1.00 94.94 101 LEU A O 1
ATOM 811 N N . ILE A 1 102 ? -2.602 -13.060 0.901 1.00 94.31 102 ILE A N 1
ATOM 812 C CA . ILE A 1 102 ? -3.261 -14.273 1.420 1.00 94.31 102 ILE A CA 1
ATOM 813 C C . ILE A 1 102 ? -2.561 -14.755 2.697 1.00 94.31 102 ILE A C 1
ATOM 815 O O . ILE A 1 102 ? -3.201 -14.936 3.729 1.00 94.31 102 ILE A O 1
ATOM 819 N N . LYS A 1 103 ? -1.224 -14.862 2.668 1.00 95.56 103 LYS A N 1
ATOM 820 C CA . LYS A 1 103 ? -0.434 -15.259 3.842 1.00 95.56 103 LYS A CA 1
ATOM 821 C C . LYS A 1 103 ? -0.565 -14.270 5.005 1.00 95.56 103 LYS A C 1
ATOM 823 O O . LYS A 1 103 ? -0.589 -14.690 6.153 1.00 95.56 103 LYS A O 1
ATOM 828 N N . LYS A 1 104 ? -0.591 -12.963 4.733 1.00 94.75 104 LYS A N 1
ATOM 829 C CA . LYS A 1 104 ? -0.702 -11.922 5.769 1.00 94.75 104 LYS A CA 1
ATOM 830 C C . LYS A 1 104 ? -2.081 -11.888 6.421 1.00 94.75 104 LYS A C 1
ATOM 832 O O . LYS A 1 104 ? -2.168 -11.572 7.602 1.00 94.75 104 LYS A O 1
ATOM 837 N N . LEU A 1 105 ? -3.123 -12.203 5.657 1.00 91.12 105 LEU A N 1
ATOM 838 C CA . LEU A 1 105 ? -4.512 -12.185 6.108 1.00 91.12 105 LEU A CA 1
ATOM 839 C C . LEU A 1 105 ? -5.009 -13.548 6.605 1.00 91.12 105 LEU A C 1
ATOM 841 O O . LEU A 1 105 ? -6.135 -13.627 7.083 1.00 91.12 105 LEU A O 1
ATOM 845 N N . ASN A 1 106 ? -4.176 -14.592 6.531 1.00 89.69 106 ASN A N 1
ATOM 846 C CA . ASN A 1 106 ? -4.539 -15.977 6.849 1.00 89.69 106 ASN A CA 1
ATOM 847 C C . ASN A 1 106 ? -5.797 -16.446 6.091 1.00 89.69 106 ASN A C 1
ATOM 849 O O . ASN A 1 106 ? -6.692 -17.047 6.686 1.00 89.69 106 ASN A O 1
ATOM 853 N N . LEU A 1 107 ? -5.858 -16.125 4.793 1.00 82.38 107 LEU A N 1
ATOM 854 C CA . LEU A 1 107 ? -6.928 -16.537 3.874 1.00 82.38 107 LEU A CA 1
ATOM 855 C C . LEU A 1 107 ? -6.618 -17.864 3.170 1.00 82.38 107 LEU A C 1
ATOM 857 O O . LEU A 1 107 ? -5.423 -18.234 3.085 1.00 82.38 107 LEU A O 1
#

Sequence (107 aa):
MANGFVPRYGNSQRTFGELPDFISQPNEELIEMKKNTENKLVLFTAPYCSKDTNRKDFMKSLNKHYPESLNLMDAFDEKTHFFADCGHLNAEGAAAFTKLLIKKLNL

Radius of gyration: 15.43 Å; Cα contacts (8 Å, |Δi|>4): 92; chains: 1; bounding box: 36×37×37 Å

Secondary structure (DSSP, 8-state):
--TT--PPPS----------S---S--HHHHHHHHHTTT----BPPP--TT-TTHHHHHHHHHHH-TTSB--TTTTTT-GGGBSSSS-B-HHHHHHHHHHHHHHHT-

Nearest PDB structures (foldseek):
  5k5w-assembly1_A  TM=4.187E-01  e=8.658E+00  Chlamydomonas reinhardtii

Solvent-accessible surface area (backbone atoms only — not comparable to full-atom values): 6855 Å² total; per-residue (Å²): 135,66,89,91,65,76,87,84,85,81,90,74,83,90,76,88,82,76,85,60,75,63,67,92,66,78,60,66,69,57,54,51,50,56,71,73,38,83,84,72,72,83,52,66,47,67,53,40,46,64,86,56,81,54,57,64,50,26,49,56,37,46,42,75,74,43,70,80,44,46,81,34,36,64,77,48,58,86,45,67,89,26,42,70,49,60,81,38,60,29,76,68,26,46,57,53,46,52,56,51,48,34,65,74,69,75,105

Mean predicted aligned error: 5.65 Å